Protein AF-A0A7W8CKE9-F1 (afdb_monomer_lite)

Radius of gyration: 14.56 Å; chains: 1; bounding box: 44×36×33 Å

pLDDT: mean 83.59, std 12.04, range [36.66, 95.38]

Structure (mmCIF, N/CA/C/O backbone):
data_AF-A0A7W8CKE9-F1
#
_entry.id   AF-A0A7W8CKE9-F1
#
loop_
_atom_site.group_PDB
_atom_site.id
_atom_site.type_symbol
_atom_site.label_atom_id
_atom_site.label_alt_id
_atom_site.label_comp_id
_atom_site.label_asym_id
_atom_site.label_entity_id
_atom_site.label_seq_id
_atom_site.pdbx_PDB_ins_code
_atom_site.Cartn_x
_atom_site.Cartn_y
_atom_site.Cartn_z
_atom_site.occupancy
_atom_site.B_iso_or_equiv
_atom_site.auth_seq_id
_atom_site.auth_comp_id
_atom_site.auth_asym_id
_atom_site.auth_atom_id
_atom_site.pdbx_PDB_model_num
ATOM 1 N N . MET A 1 1 ? 26.732 -12.539 8.108 1.00 36.66 1 MET A N 1
ATOM 2 C CA . MET A 1 1 ? 25.816 -11.825 9.021 1.00 36.66 1 MET A CA 1
ATOM 3 C C . MET A 1 1 ? 24.418 -12.355 8.780 1.00 36.66 1 MET A C 1
ATOM 5 O O . MET A 1 1 ? 23.847 -12.086 7.732 1.00 36.66 1 MET A O 1
ATOM 9 N N . THR A 1 2 ? 23.907 -13.172 9.691 1.00 38.00 2 THR A N 1
ATOM 10 C CA . THR A 1 2 ? 22.498 -13.572 9.724 1.00 38.00 2 THR A CA 1
ATOM 11 C C . THR A 1 2 ? 21.702 -12.380 10.234 1.00 38.00 2 THR A C 1
ATOM 13 O O . THR A 1 2 ? 21.796 -12.021 11.403 1.00 38.00 2 THR A O 1
ATOM 16 N N . VAL A 1 3 ? 21.003 -11.694 9.331 1.00 49.44 3 VAL A N 1
ATOM 17 C CA . VAL A 1 3 ? 20.025 -10.678 9.719 1.00 49.44 3 VAL A CA 1
ATOM 18 C C . VAL A 1 3 ? 18.821 -11.452 10.229 1.00 49.44 3 VAL A C 1
ATOM 20 O O . VAL A 1 3 ? 18.075 -12.015 9.427 1.00 49.44 3 VAL A O 1
ATOM 23 N N . ASP A 1 4 ? 18.677 -11.554 11.549 1.00 47.56 4 ASP A N 1
ATOM 24 C CA . ASP A 1 4 ? 17.463 -12.118 12.128 1.00 47.56 4 ASP A CA 1
ATOM 25 C C . ASP A 1 4 ? 16.258 -11.337 11.583 1.00 47.56 4 ASP A C 1
ATOM 27 O O . ASP A 1 4 ? 16.278 -10.097 11.573 1.00 47.56 4 ASP A O 1
ATOM 31 N N . PRO A 1 5 ? 15.222 -12.019 11.065 1.00 55.44 5 PRO A N 1
ATOM 32 C CA . PRO A 1 5 ? 14.055 -11.334 10.545 1.00 55.44 5 PRO A CA 1
ATOM 33 C C . PRO A 1 5 ? 13.424 -10.514 11.672 1.00 55.44 5 PRO A C 1
ATOM 35 O O . PRO A 1 5 ? 13.155 -11.026 12.759 1.00 55.44 5 PRO A O 1
ATOM 38 N N . LEU A 1 6 ? 13.194 -9.227 11.397 1.00 63.16 6 LEU A N 1
ATOM 39 C CA . LEU A 1 6 ? 12.503 -8.312 12.303 1.00 63.16 6 LEU A CA 1
ATOM 40 C C . LEU A 1 6 ? 11.223 -8.992 12.831 1.00 63.16 6 LEU A C 1
ATOM 42 O O . LEU A 1 6 ? 10.455 -9.515 12.022 1.00 63.16 6 LEU A O 1
ATOM 46 N N . PRO A 1 7 ? 10.948 -8.972 14.148 1.00 63.09 7 PRO A N 1
ATOM 47 C CA . PRO A 1 7 ? 9.926 -9.816 14.779 1.00 63.09 7 PRO A CA 1
ATOM 48 C C . PRO A 1 7 ? 8.499 -9.586 14.263 1.00 63.09 7 PRO A C 1
ATOM 50 O O . PRO A 1 7 ? 7.636 -10.440 14.469 1.00 63.09 7 PRO A O 1
ATOM 53 N N . ASP A 1 8 ? 8.250 -8.478 13.568 1.00 78.81 8 ASP A N 1
ATOM 54 C CA . ASP A 1 8 ? 6.949 -8.124 12.995 1.00 78.81 8 ASP A CA 1
ATOM 55 C C . ASP A 1 8 ? 6.791 -8.535 11.526 1.00 78.81 8 ASP A C 1
ATOM 57 O O . ASP A 1 8 ? 5.699 -8.402 10.974 1.00 78.81 8 ASP A O 1
ATOM 61 N N . PHE A 1 9 ? 7.853 -9.047 10.898 1.00 77.94 9 PHE A N 1
ATOM 62 C CA . PHE A 1 9 ? 7.833 -9.546 9.530 1.00 77.94 9 PHE A CA 1
ATOM 63 C C . PHE A 1 9 ? 7.911 -11.074 9.491 1.00 77.94 9 PHE A C 1
ATOM 65 O O . PHE A 1 9 ? 8.519 -11.717 10.347 1.00 77.94 9 PHE A O 1
ATOM 72 N N . VAL A 1 10 ? 7.287 -11.669 8.480 1.00 80.69 10 VAL A N 1
ATOM 73 C CA . VAL A 1 10 ? 7.319 -13.109 8.202 1.00 80.69 10 VAL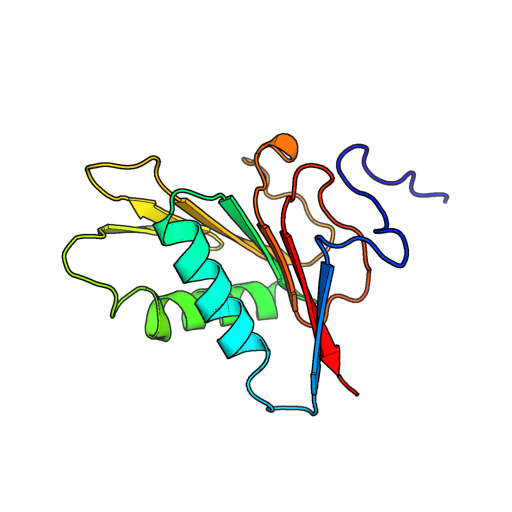 A CA 1
ATOM 74 C C . VAL A 1 10 ? 7.433 -13.363 6.715 1.00 80.69 10 VAL A C 1
ATOM 76 O O . VAL A 1 10 ? 6.998 -12.552 5.904 1.00 80.69 10 VAL A O 1
ATOM 79 N N . TYR A 1 11 ? 7.948 -14.537 6.366 1.00 79.19 11 TYR A N 1
ATOM 80 C CA . TYR A 1 11 ? 7.717 -15.105 5.048 1.00 79.19 11 TYR A CA 1
AT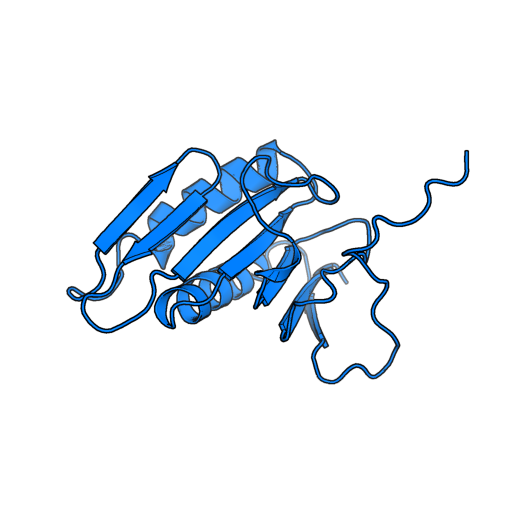OM 81 C C . TYR A 1 11 ? 6.332 -15.767 5.030 1.00 79.19 11 TYR A C 1
ATOM 83 O O . TYR A 1 11 ? 6.072 -16.650 5.857 1.00 79.19 11 TYR A O 1
ATOM 91 N N . PRO A 1 12 ? 5.429 -15.369 4.122 1.00 72.38 12 PRO A N 1
ATOM 92 C CA . PRO A 1 12 ? 4.122 -15.995 4.014 1.00 72.38 12 PRO A CA 1
ATOM 93 C C . PRO A 1 12 ? 4.271 -17.445 3.535 1.00 72.38 12 PRO A C 1
ATOM 95 O O . PRO A 1 12 ? 5.002 -17.734 2.584 1.00 72.38 12 PRO A O 1
ATOM 98 N N . LYS A 1 13 ? 3.570 -18.372 4.197 1.00 75.44 13 LYS A N 1
ATOM 99 C CA . LYS A 1 13 ? 3.571 -19.797 3.831 1.00 75.44 13 LYS A CA 1
ATOM 100 C C . LYS A 1 13 ? 2.811 -20.008 2.513 1.00 75.44 13 LYS A C 1
ATOM 102 O O . LYS A 1 13 ? 1.889 -19.259 2.188 1.00 75.44 13 LYS A O 1
ATOM 107 N N . ARG A 1 14 ? 3.170 -21.044 1.744 1.00 63.66 14 ARG A N 1
ATOM 108 C CA . ARG A 1 14 ? 2.377 -21.454 0.569 1.00 63.66 14 ARG A CA 1
ATOM 109 C C . ARG A 1 14 ? 0.955 -21.818 1.014 1.00 63.66 14 ARG A C 1
ATOM 111 O O . ARG A 1 14 ? 0.800 -22.542 1.991 1.00 63.66 14 ARG A O 1
ATOM 118 N N . GLY A 1 15 ? -0.053 -21.325 0.293 1.00 61.81 15 GLY A N 1
ATOM 119 C CA . GLY A 1 15 ? -1.468 -21.568 0.601 1.00 61.81 15 GLY A CA 1
ATOM 120 C C . GLY A 1 15 ? -2.087 -20.623 1.638 1.00 61.81 15 GLY A C 1
ATOM 121 O O . GLY A 1 15 ? -3.213 -20.865 2.060 1.00 61.81 15 GLY A O 1
ATOM 122 N N . ASP A 1 16 ? -1.390 -19.557 2.052 1.00 75.38 16 ASP A N 1
ATOM 123 C CA . ASP A 1 16 ? -1.992 -18.521 2.898 1.00 75.38 16 ASP A CA 1
ATOM 124 C C . ASP A 1 16 ? -3.117 -17.808 2.127 1.00 75.38 16 ASP A C 1
ATOM 126 O O . ASP A 1 16 ? -2.854 -17.059 1.185 1.00 75.38 16 ASP A O 1
ATOM 130 N N . GLN A 1 17 ? -4.372 -18.053 2.520 1.00 63.75 17 GLN A N 1
ATOM 131 C CA . GLN A 1 17 ? -5.569 -17.486 1.880 1.00 63.75 17 GLN A CA 1
ATOM 132 C C . GLN A 1 17 ? -5.603 -15.950 1.921 1.00 63.75 17 GLN A C 1
ATOM 134 O O . GLN A 1 17 ? -6.351 -15.327 1.175 1.00 63.75 17 GLN A O 1
ATOM 139 N N . ARG A 1 18 ? -4.762 -15.333 2.757 1.00 82.25 18 ARG A N 1
ATOM 140 C CA . ARG A 1 18 ? -4.583 -13.880 2.845 1.00 82.25 18 ARG A CA 1
ATOM 141 C C . ARG A 1 18 ? -3.706 -13.310 1.729 1.00 82.25 18 ARG A C 1
ATOM 143 O O . ARG A 1 18 ? -3.537 -12.095 1.666 1.00 82.25 18 ARG A O 1
ATOM 150 N N . ARG A 1 19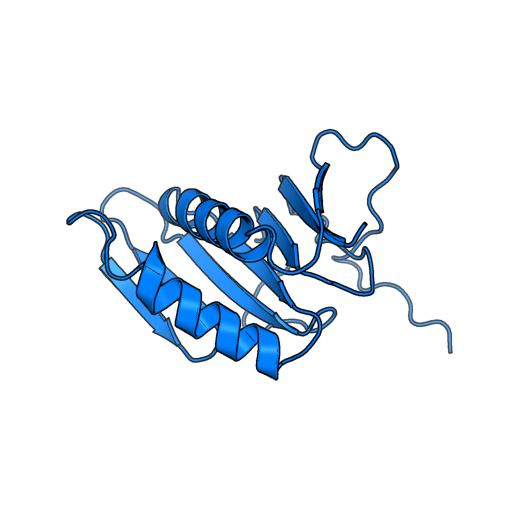 ? -3.101 -14.153 0.880 1.00 84.31 19 ARG A N 1
ATOM 151 C CA . ARG A 1 19 ? -2.129 -13.738 -0.138 1.00 84.31 19 ARG A CA 1
ATOM 152 C C . ARG A 1 19 ? -2.700 -13.832 -1.548 1.00 84.31 19 ARG A C 1
ATOM 154 O O . ARG A 1 19 ? -3.111 -14.895 -2.004 1.00 84.31 19 ARG A O 1
ATOM 161 N N . MET A 1 20 ? -2.606 -12.726 -2.272 1.00 88.56 20 MET A N 1
ATOM 162 C CA . MET A 1 20 ? -2.891 -12.638 -3.699 1.00 88.56 20 MET A CA 1
ATOM 163 C C . MET A 1 20 ? -1.623 -12.253 -4.464 1.00 88.56 20 MET A C 1
ATOM 165 O O . MET A 1 20 ? -0.840 -11.421 -4.005 1.00 88.56 20 MET A O 1
ATOM 169 N N . THR A 1 21 ? -1.438 -12.823 -5.654 1.00 89.31 21 THR A N 1
ATOM 170 C CA . THR A 1 21 ? -0.345 -12.452 -6.562 1.00 89.31 21 THR A CA 1
ATOM 171 C C . THR A 1 21 ? -0.928 -12.013 -7.898 1.00 89.31 21 THR A C 1
ATOM 173 O O . THR A 1 21 ? -1.677 -12.758 -8.523 1.00 89.31 21 THR A O 1
ATOM 176 N N . ILE A 1 22 ? -0.564 -10.814 -8.339 1.00 88.94 22 ILE A N 1
ATOM 177 C CA . ILE A 1 22 ? -0.886 -10.264 -9.652 1.00 88.94 22 ILE A CA 1
ATOM 178 C C . ILE A 1 22 ? 0.351 -10.443 -10.533 1.00 88.94 22 ILE A C 1
ATOM 180 O O . ILE A 1 22 ? 1.393 -9.833 -10.286 1.00 88.94 22 ILE A O 1
ATOM 184 N N . ILE A 1 23 ? 0.239 -11.293 -11.551 1.00 88.62 23 ILE A N 1
ATOM 185 C CA . ILE A 1 23 ? 1.312 -11.577 -12.510 1.00 88.62 23 ILE A CA 1
ATOM 186 C C . ILE A 1 23 ? 0.973 -10.873 -13.818 1.00 88.62 23 ILE A C 1
ATOM 188 O O . ILE A 1 23 ? -0.152 -10.975 -14.302 1.00 88.62 23 ILE A O 1
ATOM 192 N N . GLY A 1 24 ? 1.937 -10.172 -14.404 1.00 86.12 24 GLY A N 1
ATOM 193 C CA . GLY A 1 24 ? 1.748 -9.576 -15.722 1.00 86.12 24 GLY A CA 1
ATOM 194 C C . GLY A 1 24 ? 3.005 -8.922 -16.265 1.00 86.12 24 GLY A C 1
ATOM 195 O O . GLY A 1 24 ? 3.949 -8.635 -15.523 1.00 86.12 24 GLY A O 1
ATOM 196 N N . ASP A 1 25 ? 2.992 -8.621 -17.554 1.00 88.25 25 ASP A N 1
ATOM 197 C CA . ASP A 1 25 ? 4.135 -8.044 -18.256 1.00 88.25 25 ASP A CA 1
ATOM 198 C C . ASP A 1 25 ? 4.428 -6.602 -17.814 1.00 88.25 25 ASP A C 1
ATOM 200 O O . ASP A 1 25 ? 3.696 -5.976 -17.036 1.00 88.25 25 ASP A O 1
ATOM 204 N N . ARG A 1 26 ? 5.551 -6.045 -18.267 1.00 81.81 26 ARG A N 1
ATOM 205 C CA . ARG A 1 26 ? 5.854 -4.628 -18.031 1.00 81.81 26 ARG A CA 1
ATOM 206 C C . ARG A 1 26 ? 4.704 -3.760 -18.571 1.00 81.81 26 ARG A C 1
ATOM 208 O O . ARG A 1 26 ? 4.144 -4.066 -19.612 1.00 81.81 26 ARG A O 1
ATOM 215 N N . GLN A 1 27 ? 4.342 -2.701 -17.839 1.00 82.25 27 GLN A N 1
ATOM 216 C CA . GLN A 1 27 ? 3.242 -1.779 -18.185 1.00 82.25 27 GLN A CA 1
ATOM 217 C C . GLN A 1 27 ? 1.830 -2.397 -18.239 1.00 82.25 27 GLN A C 1
ATOM 219 O O . GLN A 1 27 ? 0.897 -1.749 -18.694 1.00 82.25 27 GLN A O 1
ATOM 224 N N . SER A 1 28 ? 1.612 -3.588 -17.675 1.00 86.62 28 SER A N 1
ATOM 225 C CA . SER A 1 28 ? 0.283 -4.221 -17.626 1.00 86.62 28 SER A CA 1
ATOM 226 C C . SER A 1 28 ? -0.695 -3.621 -16.588 1.00 86.62 28 SER A C 1
ATOM 228 O O . SER A 1 28 ? -1.633 -4.297 -16.181 1.00 86.62 28 SER A O 1
ATOM 230 N N . GLY A 1 29 ? -0.438 -2.416 -16.065 1.00 88.62 29 GLY A N 1
ATOM 231 C CA . GLY A 1 29 ? -1.313 -1.747 -15.086 1.00 88.62 29 GLY A CA 1
ATOM 232 C C . GLY A 1 29 ? -1.274 -2.273 -13.640 1.00 88.62 29 GLY A C 1
ATOM 233 O O . GLY A 1 29 ? -2.082 -1.844 -12.825 1.00 88.62 29 GLY A O 1
ATOM 234 N N . LYS A 1 30 ? -0.336 -3.161 -13.272 1.00 92.50 30 LYS A N 1
ATOM 235 C CA . LYS A 1 30 ? -0.297 -3.771 -11.919 1.00 92.50 30 LYS A CA 1
ATOM 236 C C . LYS A 1 30 ? -0.217 -2.750 -10.783 1.00 92.50 30 LYS A C 1
ATOM 238 O O . LYS A 1 30 ? -0.972 -2.860 -9.822 1.00 92.50 30 LYS A O 1
ATOM 243 N N . THR A 1 31 ? 0.674 -1.766 -10.899 1.00 92.25 31 THR A N 1
ATOM 244 C CA . THR A 1 31 ? 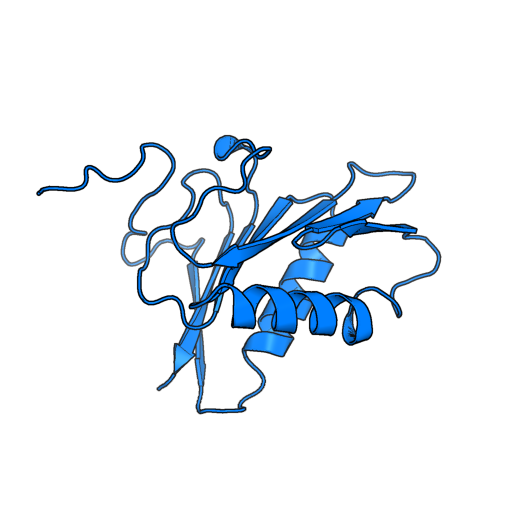0.831 -0.695 -9.904 1.00 92.25 31 THR A CA 1
ATOM 245 C C . THR A 1 31 ? -0.469 0.085 -9.737 1.00 92.25 31 THR A C 1
ATOM 247 O O . THR A 1 31 ? -0.891 0.322 -8.612 1.00 92.25 31 THR A O 1
ATOM 250 N N . TYR A 1 32 ? -1.162 0.385 -10.840 1.00 92.69 32 TYR A N 1
ATOM 251 C CA . TYR A 1 32 ? -2.459 1.060 -10.813 1.00 92.69 32 TYR A CA 1
ATOM 252 C C . TYR A 1 32 ? -3.504 0.242 -10.041 1.00 92.69 32 TYR A C 1
ATOM 254 O O . TYR A 1 32 ? -4.140 0.758 -9.128 1.00 92.69 32 TYR A O 1
ATOM 262 N N . THR A 1 33 ? -3.608 -1.065 -10.305 1.00 92.50 33 THR A N 1
ATOM 263 C CA . THR A 1 33 ? -4.493 -1.957 -9.536 1.00 92.50 33 THR A CA 1
ATOM 264 C C . THR A 1 33 ? -4.132 -1.998 -8.048 1.00 92.50 33 THR A C 1
ATOM 266 O O . THR A 1 33 ? -5.020 -2.011 -7.196 1.00 92.50 33 THR A O 1
ATOM 269 N N . LEU A 1 34 ? -2.841 -2.013 -7.699 1.00 94.94 34 LEU A N 1
ATOM 270 C CA . LEU A 1 34 ? -2.422 -1.947 -6.297 1.00 94.94 34 LEU A CA 1
ATOM 271 C C . LEU A 1 34 ? -2.822 -0.614 -5.651 1.00 94.94 34 LEU A C 1
ATOM 273 O O . LEU A 1 34 ? -3.286 -0.617 -4.513 1.00 94.94 34 LEU A O 1
ATOM 277 N N . LEU A 1 35 ? -2.684 0.509 -6.358 1.00 95.19 35 LEU A N 1
ATOM 278 C CA . LEU A 1 35 ? -3.083 1.831 -5.870 1.00 95.19 35 LEU A CA 1
ATOM 279 C C . LEU A 1 35 ? -4.597 1.933 -5.647 1.00 95.19 35 LEU A C 1
ATOM 281 O O . LEU A 1 35 ? -5.026 2.426 -4.603 1.00 95.19 35 LEU A O 1
ATOM 285 N N . GLU A 1 36 ? -5.410 1.397 -6.560 1.00 93.19 36 GLU A N 1
ATOM 286 C CA . GLU A 1 36 ? -6.863 1.303 -6.370 1.00 93.19 36 GLU A CA 1
ATOM 287 C C . GLU A 1 36 ? -7.215 0.526 -5.100 1.00 93.19 36 GLU A C 1
ATOM 289 O O . GLU A 1 36 ? -8.051 0.964 -4.306 1.00 93.19 36 GLU A O 1
ATOM 294 N N . ARG A 1 37 ? -6.547 -0.613 -4.871 1.00 94.88 37 ARG A N 1
ATOM 295 C CA . ARG A 1 37 ? -6.731 -1.404 -3.649 1.00 94.88 37 ARG A CA 1
ATOM 296 C C . ARG A 1 37 ? -6.290 -0.625 -2.417 1.00 94.88 37 ARG A C 1
ATOM 298 O O . ARG A 1 37 ? -7.034 -0.601 -1.440 1.00 94.88 37 ARG A O 1
ATOM 305 N N . ALA A 1 38 ? -5.144 0.048 -2.473 1.00 95.38 38 ALA A N 1
ATOM 306 C CA . ALA A 1 38 ? -4.640 0.855 -1.368 1.00 95.38 38 ALA A CA 1
ATOM 307 C C . ALA A 1 38 ? -5.658 1.917 -0.937 1.00 95.38 38 ALA A C 1
ATOM 309 O O . ALA A 1 38 ? -6.010 2.005 0.238 1.00 95.38 38 ALA A O 1
ATOM 310 N N . VAL A 1 39 ? -6.194 2.672 -1.897 1.00 93.56 39 VAL A N 1
ATOM 311 C CA . VAL A 1 39 ? -7.194 3.710 -1.625 1.00 93.56 39 VAL A CA 1
ATOM 312 C C . VAL A 1 39 ? -8.516 3.111 -1.163 1.00 93.56 39 VAL A C 1
ATOM 314 O O . VAL A 1 39 ? -9.113 3.629 -0.222 1.00 93.56 39 VAL A O 1
ATOM 317 N N . SER A 1 40 ? -8.970 2.007 -1.761 1.00 92.31 40 SER A N 1
ATOM 318 C CA . SER A 1 40 ? -10.197 1.329 -1.331 1.00 92.31 40 SER A CA 1
ATOM 319 C C . SER A 1 40 ? -10.132 0.895 0.136 1.00 92.31 40 SER A C 1
ATOM 321 O O . SER A 1 40 ? -11.091 1.112 0.872 1.00 92.31 40 SER A O 1
ATOM 323 N N . HIS A 1 41 ? -9.016 0.304 0.565 1.00 94.06 41 HIS A N 1
ATOM 324 C CA . HIS A 1 41 ? -8.821 -0.147 1.944 1.00 94.06 41 HIS A CA 1
ATOM 325 C C . HIS A 1 41 ? -8.642 1.032 2.910 1.00 94.06 41 HIS A C 1
ATOM 327 O O . HIS A 1 41 ? -9.307 1.097 3.944 1.00 94.06 41 HIS A O 1
ATOM 333 N N . ALA A 1 42 ? -7.853 2.044 2.541 1.00 93.38 42 ALA A N 1
ATOM 334 C CA . ALA A 1 42 ? -7.728 3.253 3.351 1.00 93.38 42 ALA A CA 1
ATOM 335 C C . ALA A 1 42 ? -9.072 3.994 3.515 1.00 93.38 42 ALA A C 1
ATOM 337 O O . ALA A 1 42 ? -9.377 4.499 4.590 1.00 93.38 42 ALA A O 1
ATOM 338 N N . ARG A 1 43 ? -9.956 3.996 2.509 1.00 90.50 43 ARG A N 1
ATOM 339 C CA . ARG A 1 43 ? -11.318 4.557 2.648 1.00 90.50 43 ARG A CA 1
ATOM 340 C C . ARG A 1 43 ? -12.202 3.806 3.651 1.00 90.50 43 ARG A C 1
ATOM 342 O O . ARG A 1 43 ? -13.205 4.359 4.097 1.00 90.50 43 ARG A O 1
ATOM 349 N N . GLN A 1 44 ? -11.846 2.572 4.003 1.00 91.25 44 GLN A N 1
ATOM 350 C CA . GLN A 1 44 ? -12.516 1.763 5.028 1.00 91.25 44 GLN A CA 1
ATOM 351 C C . GLN A 1 44 ? -11.894 1.950 6.425 1.00 91.25 44 GLN A C 1
ATOM 353 O O . GLN A 1 44 ? -12.300 1.281 7.372 1.00 91.25 44 GLN A O 1
ATOM 358 N N . GLY A 1 45 ? -10.932 2.868 6.570 1.00 92.19 45 GLY A N 1
ATOM 359 C CA . GLY A 1 45 ? -10.253 3.146 7.836 1.00 92.19 45 GLY A CA 1
ATOM 360 C C . GLY A 1 45 ? -9.070 2.226 8.132 1.00 92.19 45 GLY A C 1
ATOM 361 O O . GLY A 1 45 ? -8.608 2.164 9.272 1.00 92.19 45 GLY A O 1
ATOM 362 N N . GLU A 1 46 ? -8.591 1.502 7.121 1.00 93.75 46 GLU A N 1
ATOM 363 C CA . GLU A 1 46 ? -7.485 0.561 7.256 1.00 93.75 46 GLU A CA 1
ATOM 364 C C . GLU A 1 46 ? -6.129 1.231 7.040 1.00 93.75 46 GLU A C 1
ATOM 366 O O . GLU A 1 46 ? -5.993 2.238 6.335 1.00 93.75 46 GLU A O 1
ATOM 371 N N . ILE A 1 47 ? -5.104 0.632 7.636 1.00 94.25 47 ILE A N 1
ATOM 372 C CA . ILE A 1 47 ? -3.716 1.022 7.434 1.00 94.25 47 ILE A CA 1
ATOM 373 C C . ILE A 1 47 ? -3.096 0.116 6.376 1.00 94.25 47 ILE A C 1
ATOM 375 O O . ILE A 1 47 ? -2.895 -1.086 6.573 1.00 94.25 47 ILE A O 1
ATOM 379 N N . VAL A 1 48 ? -2.732 0.737 5.263 1.00 95.00 48 VAL A N 1
ATOM 380 C CA . VAL A 1 48 ? -2.104 0.110 4.112 1.00 95.00 48 VAL A CA 1
ATOM 381 C C . VAL A 1 48 ? -0.634 0.493 4.062 1.00 95.00 48 VAL A C 1
ATOM 383 O O . VAL A 1 48 ? -0.282 1.672 4.067 1.00 95.00 48 VAL A O 1
ATOM 386 N N . VAL A 1 49 ? 0.236 -0.502 3.945 1.00 93.81 49 VAL A N 1
ATOM 387 C CA . VAL A 1 49 ? 1.643 -0.288 3.605 1.00 93.81 49 VAL A CA 1
ATOM 388 C C . VAL A 1 49 ? 1.877 -0.684 2.156 1.00 93.81 49 VAL A C 1
ATOM 390 O O . VAL A 1 49 ? 1.490 -1.775 1.742 1.00 93.81 49 VAL A O 1
ATOM 393 N N . PHE A 1 50 ? 2.526 0.201 1.406 1.00 94.00 50 PHE A N 1
ATOM 394 C CA . PHE A 1 50 ? 2.871 0.031 0.003 1.00 94.00 50 PHE A CA 1
ATOM 395 C C . PHE A 1 50 ? 4.398 0.021 -0.156 1.00 94.00 50 PHE A C 1
ATOM 397 O O . PHE A 1 50 ? 5.057 1.067 -0.153 1.00 94.00 50 PHE A O 1
ATOM 404 N N . ASP A 1 51 ? 4.959 -1.177 -0.296 1.00 92.56 51 ASP A N 1
ATOM 405 C CA . ASP A 1 51 ? 6.388 -1.391 -0.509 1.00 92.56 51 ASP A CA 1
ATOM 406 C C . ASP A 1 51 ? 6.725 -1.295 -1.992 1.00 92.56 51 ASP A C 1
ATOM 408 O O . ASP A 1 51 ? 6.178 -2.023 -2.821 1.00 92.56 51 ASP A O 1
ATOM 412 N N . CYS A 1 52 ? 7.685 -0.431 -2.300 1.00 90.50 52 CYS A N 1
ATOM 413 C CA . CYS A 1 52 ? 8.308 -0.324 -3.614 1.00 90.50 52 CYS A CA 1
ATOM 414 C C . CYS A 1 52 ? 9.765 -0.796 -3.546 1.00 90.50 52 CYS A C 1
ATOM 416 O O . CYS A 1 52 ? 10.392 -0.761 -2.486 1.00 90.50 52 CYS A O 1
ATOM 418 N N . GLU A 1 53 ? 10.350 -1.163 -4.683 1.00 87.69 53 GLU A N 1
ATOM 419 C CA . GLU A 1 53 ? 11.759 -1.579 -4.756 1.00 87.69 53 GLU A CA 1
ATOM 420 C C . GLU A 1 53 ? 12.729 -0.496 -4.243 1.00 87.69 53 GLU A C 1
ATOM 422 O O . GLU A 1 53 ? 13.671 -0.782 -3.504 1.00 87.69 53 GLU A O 1
ATOM 427 N N . THR A 1 54 ? 12.481 0.769 -4.597 1.00 88.69 54 THR A N 1
ATOM 428 C CA . THR A 1 54 ? 13.364 1.892 -4.257 1.00 88.69 54 THR A CA 1
ATOM 429 C C . THR A 1 54 ? 12.605 3.067 -3.652 1.00 88.69 54 THR A C 1
ATOM 431 O O . THR A 1 54 ? 11.398 3.226 -3.835 1.00 88.69 54 THR A O 1
ATOM 434 N N . LEU A 1 55 ? 13.335 3.951 -2.964 1.00 88.25 55 LEU A N 1
ATOM 435 C CA . LEU A 1 55 ? 12.773 5.184 -2.410 1.00 88.25 55 LEU A CA 1
ATOM 436 C C . LEU A 1 55 ? 12.217 6.103 -3.512 1.00 88.25 55 LEU A C 1
ATOM 438 O O . LEU A 1 55 ? 11.149 6.684 -3.346 1.00 88.25 55 LEU A O 1
ATOM 442 N N . ARG A 1 56 ? 12.914 6.196 -4.652 1.00 90.00 56 ARG A N 1
ATOM 443 C CA . ARG A 1 56 ? 12.467 6.990 -5.805 1.00 90.00 56 ARG A CA 1
ATOM 444 C C . ARG A 1 56 ? 11.146 6.464 -6.366 1.00 90.00 56 ARG A C 1
ATOM 446 O O . ARG A 1 56 ? 10.275 7.261 -6.699 1.00 90.00 56 ARG A O 1
ATOM 453 N N . MET A 1 57 ? 10.991 5.141 -6.444 1.00 90.38 57 MET A N 1
ATOM 454 C CA . MET A 1 57 ? 9.724 4.529 -6.847 1.00 90.38 57 MET A CA 1
ATOM 455 C C . MET A 1 57 ? 8.625 4.828 -5.834 1.00 90.38 57 MET A C 1
ATOM 457 O O . MET A 1 57 ? 7.578 5.305 -6.239 1.00 90.38 57 MET A O 1
ATOM 461 N N . ALA A 1 58 ? 8.880 4.671 -4.533 1.00 90.81 58 ALA A N 1
ATOM 462 C CA . ALA A 1 58 ? 7.888 4.987 -3.503 1.00 90.81 58 ALA A CA 1
ATOM 463 C C . ALA A 1 58 ? 7.374 6.434 -3.597 1.00 90.81 58 ALA A C 1
ATOM 465 O O . ALA A 1 58 ? 6.173 6.668 -3.504 1.00 90.81 58 ALA A O 1
ATOM 466 N N . GLN A 1 59 ? 8.267 7.400 -3.835 1.00 91.62 59 GLN A N 1
ATOM 467 C CA . GLN A 1 59 ? 7.899 8.808 -4.027 1.00 91.62 59 GLN A CA 1
ATOM 468 C C . GLN A 1 59 ? 7.069 9.024 -5.291 1.00 91.62 59 GLN A C 1
ATOM 470 O O . GLN A 1 59 ? 6.071 9.740 -5.257 1.00 91.62 59 GLN A O 1
ATOM 475 N N . HIS A 1 60 ? 7.473 8.402 -6.400 1.00 92.88 60 HIS A N 1
ATOM 476 C CA . HIS A 1 60 ? 6.740 8.480 -7.657 1.00 92.88 60 HIS A CA 1
ATOM 477 C C . HIS A 1 60 ? 5.334 7.884 -7.515 1.00 92.88 60 HIS A C 1
ATOM 479 O O . HIS A 1 60 ? 4.355 8.572 -7.790 1.00 92.88 60 HIS A O 1
ATOM 485 N N . THR A 1 61 ? 5.229 6.666 -6.983 1.00 93.69 61 THR A N 1
ATOM 486 C CA . THR A 1 61 ? 3.969 5.953 -6.748 1.00 93.69 61 THR A CA 1
ATOM 487 C C . THR A 1 61 ? 3.062 6.696 -5.761 1.00 93.69 61 THR A C 1
ATOM 489 O O . THR A 1 61 ? 1.850 6.745 -5.957 1.00 93.69 61 THR A O 1
ATOM 492 N N . HIS A 1 62 ? 3.626 7.340 -4.734 1.00 94.19 62 HIS A N 1
ATOM 493 C CA . HIS A 1 62 ? 2.884 8.233 -3.840 1.00 94.19 62 HIS A CA 1
ATOM 494 C C . HIS A 1 62 ? 2.267 9.419 -4.599 1.00 94.19 62 HIS A C 1
ATOM 496 O O . HIS A 1 62 ? 1.073 9.697 -4.464 1.00 94.19 62 HIS A O 1
ATOM 502 N N . SER A 1 63 ? 3.062 10.112 -5.422 1.00 93.12 63 SER A N 1
ATOM 503 C CA . SER A 1 63 ? 2.572 11.224 -6.240 1.00 93.12 63 SER A CA 1
ATOM 504 C C . SER A 1 63 ? 1.511 10.779 -7.246 1.00 93.12 63 SER A C 1
ATOM 506 O O . SER A 1 63 ? 0.523 11.492 -7.427 1.00 93.12 63 SER A O 1
ATOM 508 N N . GLU A 1 64 ? 1.676 9.613 -7.872 1.0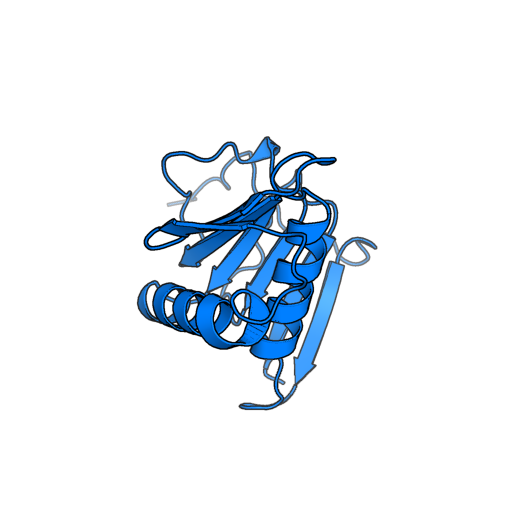0 92.44 64 GLU A N 1
ATOM 509 C CA . GLU A 1 64 ? 0.648 9.029 -8.736 1.00 92.44 64 GLU A CA 1
ATOM 510 C C . GLU A 1 64 ? -0.635 8.758 -7.948 1.00 92.44 64 GLU A C 1
ATOM 512 O O . GLU A 1 64 ? -1.683 9.273 -8.326 1.00 92.44 64 GLU A O 1
ATOM 517 N N . CYS A 1 65 ? -0.548 8.078 -6.799 1.00 93.62 65 CYS A N 1
ATOM 518 C CA . CYS A 1 65 ? -1.694 7.795 -5.932 1.00 93.62 65 CYS A CA 1
ATOM 519 C C . CYS A 1 65 ? -2.518 9.050 -5.615 1.00 93.62 65 CYS A C 1
ATOM 521 O O . CYS A 1 65 ? -3.744 9.063 -5.775 1.00 93.62 65 CYS A O 1
ATOM 523 N N . LEU A 1 66 ? -1.836 10.127 -5.209 1.00 90.38 66 LEU A N 1
ATOM 524 C CA . LEU A 1 66 ? -2.484 11.401 -4.916 1.00 90.38 66 LEU A CA 1
ATOM 525 C C . LEU A 1 66 ? -3.212 11.969 -6.134 1.00 90.38 66 LEU A C 1
ATOM 527 O O . LEU A 1 66 ? -4.361 12.397 -6.019 1.00 90.38 66 LEU A O 1
ATOM 531 N N . ASN A 1 67 ? -2.551 11.978 -7.289 1.00 89.62 67 ASN A N 1
ATOM 532 C CA . ASN A 1 67 ? -3.043 12.651 -8.485 1.00 89.62 67 ASN A CA 1
ATOM 533 C C . ASN A 1 67 ? -4.132 11.878 -9.232 1.00 89.62 67 ASN A C 1
ATOM 535 O O . ASN A 1 67 ? -4.953 12.512 -9.894 1.00 89.62 67 ASN A O 1
ATOM 539 N N . THR A 1 68 ? -4.156 10.549 -9.134 1.00 87.81 68 THR A N 1
ATOM 540 C CA . THR A 1 68 ? -5.070 9.710 -9.923 1.00 87.81 68 THR A CA 1
ATOM 541 C C . THR A 1 68 ? -6.173 9.062 -9.093 1.00 87.81 68 THR A C 1
ATOM 543 O O . THR A 1 68 ? -7.274 8.903 -9.609 1.00 87.81 68 THR A O 1
ATOM 546 N N . HIS A 1 69 ? -5.932 8.724 -7.820 1.00 84.38 69 HIS A N 1
ATOM 547 C CA . HIS A 1 69 ? -6.893 7.949 -7.017 1.00 84.38 69 HIS A CA 1
ATOM 548 C C . HIS A 1 69 ? -7.482 8.717 -5.828 1.00 84.38 69 HIS A C 1
ATOM 550 O O . HIS A 1 69 ? -8.645 8.506 -5.472 1.00 84.38 69 HIS A O 1
ATOM 556 N N . VAL A 1 70 ? -6.694 9.589 -5.189 1.00 83.81 70 VAL A N 1
ATOM 557 C CA . VAL A 1 70 ? -7.116 10.287 -3.961 1.00 83.81 70 VAL A CA 1
ATOM 558 C C . VAL A 1 70 ? -7.822 11.600 -4.272 1.00 83.81 70 VAL A C 1
ATOM 560 O O . VAL A 1 70 ? -8.930 11.806 -3.785 1.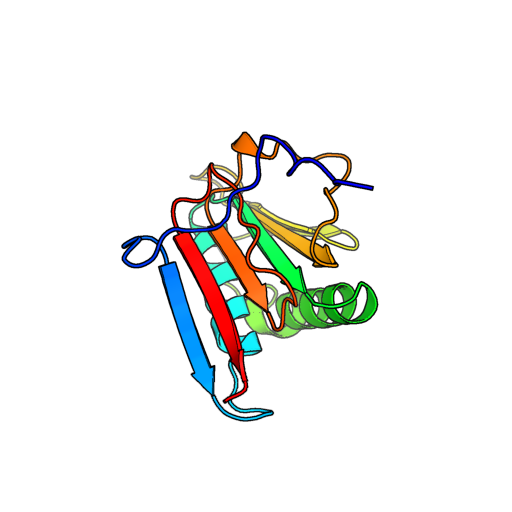00 83.81 70 VAL A O 1
ATOM 563 N N . ARG A 1 71 ? -7.225 12.466 -5.104 1.00 78.75 71 ARG A N 1
ATOM 564 C CA . ARG A 1 71 ? -7.778 13.797 -5.430 1.00 78.75 71 ARG A CA 1
ATOM 565 C C . ARG A 1 71 ? -9.161 13.763 -6.073 1.00 78.75 71 ARG A C 1
ATOM 567 O O . ARG A 1 71 ? -9.918 14.706 -5.898 1.00 78.75 71 ARG A O 1
ATOM 574 N N . TRP A 1 72 ? -9.476 12.689 -6.787 1.00 71.62 72 TRP A N 1
ATOM 575 C CA . TRP A 1 72 ? -10.756 12.497 -7.475 1.00 71.62 72 TRP A CA 1
ATOM 576 C C . TRP A 1 72 ? -11.728 11.609 -6.678 1.00 71.62 72 TRP A C 1
ATOM 578 O O . TRP A 1 72 ? -12.648 11.024 -7.243 1.00 71.62 72 TRP A O 1
ATOM 588 N N . GLY A 1 73 ? -11.485 11.430 -5.374 1.00 62.81 73 GLY A N 1
ATOM 589 C CA . GLY A 1 73 ? -12.359 10.673 -4.479 1.00 62.81 73 GLY A CA 1
ATOM 590 C C . GLY A 1 73 ? -13.672 11.386 -4.148 1.00 62.81 73 GLY A C 1
ATOM 591 O O . GLY A 1 73 ? -13.803 12.580 -4.371 1.00 62.81 73 GLY A O 1
ATOM 592 N N . SER A 1 74 ? -14.640 10.632 -3.615 1.00 63.38 74 SER A N 1
ATOM 593 C CA . SER A 1 74 ? -15.970 11.137 -3.240 1.00 63.38 74 SER A CA 1
ATOM 594 C C . SER A 1 74 ? -15.909 12.298 -2.243 1.00 63.38 74 SER A C 1
ATOM 596 O O . SER A 1 74 ? -15.080 12.256 -1.333 1.00 63.38 74 SER A O 1
ATOM 598 N N . ASP A 1 75 ? -16.877 13.212 -2.332 1.00 66.31 75 ASP A N 1
ATOM 599 C CA . ASP A 1 75 ? -17.001 14.441 -1.526 1.00 66.31 75 ASP A CA 1
ATOM 600 C C . ASP A 1 75 ? -16.955 14.234 0.006 1.00 66.31 75 ASP A C 1
ATOM 602 O O . ASP A 1 75 ? -16.624 15.152 0.751 1.00 66.31 75 ASP A O 1
ATOM 606 N N . ASP A 1 76 ? -17.217 13.015 0.487 1.00 74.44 76 ASP A N 1
ATOM 607 C CA . ASP A 1 76 ? -17.239 12.665 1.915 1.00 74.44 76 ASP A CA 1
ATOM 608 C C . ASP A 1 76 ? -15.859 12.371 2.539 1.00 74.44 76 ASP A C 1
ATOM 610 O O . ASP A 1 76 ? -15.776 12.035 3.727 1.00 74.44 76 ASP A O 1
ATOM 614 N N . VAL A 1 77 ? -14.778 12.397 1.753 1.00 77.50 77 VAL A N 1
ATOM 615 C CA . VAL A 1 77 ? -13.432 12.023 2.214 1.00 77.50 77 VAL A CA 1
ATOM 616 C C . VAL A 1 77 ? -12.495 13.215 2.094 1.00 77.50 77 VAL A C 1
ATOM 618 O O . VAL A 1 77 ? -12.164 13.660 0.998 1.00 77.50 77 VAL A O 1
ATOM 621 N N . SER A 1 78 ? -12.000 13.688 3.236 1.00 87.69 78 SER A N 1
ATOM 622 C CA . SER A 1 78 ? -10.880 14.629 3.266 1.00 87.69 78 SER A CA 1
ATOM 623 C C . SER A 1 78 ? -9.563 13.860 3.347 1.00 87.69 78 SER A C 1
ATOM 625 O O . SER A 1 78 ? -9.523 12.714 3.799 1.00 87.69 78 SER A O 1
ATOM 627 N N . TYR A 1 79 ? -8.470 14.461 2.878 1.00 89.56 79 TYR A N 1
ATOM 628 C CA . TYR A 1 79 ? -7.160 13.826 2.945 1.00 89.56 79 TYR A CA 1
ATOM 629 C C . TYR A 1 79 ? -6.083 14.785 3.437 1.00 89.56 79 TYR A C 1
ATOM 631 O O . TYR A 1 79 ? -6.105 15.984 3.158 1.00 89.56 79 TYR A O 1
ATOM 639 N N . ARG A 1 80 ? -5.100 14.225 4.142 1.00 90.88 80 ARG A N 1
ATOM 640 C CA . ARG A 1 80 ? -3.826 14.873 4.464 1.00 90.88 80 ARG A CA 1
ATOM 641 C C . ARG A 1 80 ? -2.709 14.054 3.840 1.00 90.88 80 ARG A C 1
ATOM 643 O O . ARG A 1 80 ? -2.686 12.837 3.992 1.00 90.88 80 ARG A O 1
ATOM 650 N N . ALA A 1 81 ? -1.782 14.716 3.162 1.00 89.44 81 ALA A N 1
ATOM 651 C CA . ALA A 1 81 ? -0.629 14.061 2.564 1.00 89.44 81 ALA A CA 1
ATOM 652 C C . ALA A 1 81 ? 0.670 14.597 3.167 1.00 89.44 81 ALA A C 1
ATOM 654 O O . ALA A 1 81 ? 0.815 15.798 3.388 1.00 89.44 81 ALA A O 1
ATOM 655 N N . SER A 1 82 ? 1.619 13.699 3.398 1.00 87.56 82 SER A N 1
ATOM 656 C CA . SER A 1 82 ? 3.017 14.024 3.671 1.00 87.56 82 SER A CA 1
ATOM 657 C C . SER A 1 82 ? 3.902 13.357 2.615 1.00 87.56 82 SER A C 1
ATOM 659 O O . SER A 1 82 ? 3.409 12.815 1.635 1.00 87.56 82 SER A O 1
ATOM 661 N N . TYR A 1 83 ? 5.222 13.390 2.783 1.00 81.81 83 TYR A N 1
ATOM 662 C CA . TYR A 1 83 ? 6.157 12.897 1.769 1.00 81.81 83 TYR A CA 1
ATOM 663 C C . TYR A 1 83 ? 6.005 11.408 1.406 1.00 81.81 83 TYR A C 1
ATOM 665 O O . TYR A 1 83 ? 6.338 11.003 0.295 1.00 81.81 83 TYR A O 1
ATOM 673 N N . GLN A 1 84 ? 5.547 10.593 2.354 1.00 86.31 84 GLN A N 1
ATOM 674 C CA . GLN A 1 84 ? 5.446 9.134 2.235 1.00 86.31 84 GLN A CA 1
ATOM 675 C C . GLN A 1 84 ? 4.086 8.618 2.700 1.00 86.31 84 GLN A C 1
ATOM 677 O O . GLN A 1 84 ? 3.910 7.420 2.897 1.00 86.31 84 GLN A O 1
ATOM 682 N N . ASP A 1 85 ? 3.133 9.516 2.921 1.00 90.12 85 ASP A N 1
ATOM 683 C CA . ASP A 1 85 ? 1.925 9.189 3.652 1.00 90.12 85 ASP A CA 1
ATOM 684 C C . ASP A 1 85 ? 0.716 9.883 3.077 1.00 90.12 85 ASP A C 1
ATOM 686 O O . ASP A 1 85 ? 0.756 11.084 2.818 1.00 90.12 85 ASP A O 1
ATOM 690 N N . ILE A 1 86 ? -0.374 9.140 2.983 1.00 91.25 86 ILE A N 1
ATOM 691 C CA . ILE A 1 86 ? -1.685 9.682 2.687 1.00 91.25 86 ILE A CA 1
ATOM 692 C C . ILE A 1 86 ? -2.631 9.204 3.778 1.00 91.25 86 ILE A C 1
ATOM 694 O O . ILE A 1 86 ? -2.941 8.019 3.866 1.00 91.25 86 ILE A O 1
ATOM 698 N N . THR A 1 87 ? -3.128 10.131 4.584 1.00 92.31 87 THR A N 1
ATOM 699 C CA . THR A 1 87 ? -4.209 9.883 5.535 1.00 92.31 87 THR A CA 1
ATOM 700 C C . THR A 1 87 ? -5.531 10.288 4.897 1.00 92.31 87 THR A C 1
ATOM 702 O O . THR A 1 87 ? -5.649 11.402 4.387 1.00 92.31 87 THR A O 1
ATOM 705 N N . LEU A 1 88 ? -6.514 9.391 4.927 1.00 90.69 88 LEU A N 1
ATOM 706 C CA . LEU A 1 88 ? -7.880 9.624 4.468 1.00 90.69 88 LEU A CA 1
ATOM 707 C C . LEU A 1 88 ? -8.796 9.700 5.693 1.00 90.69 88 LEU A C 1
ATOM 709 O O . LEU A 1 88 ? -8.998 8.700 6.385 1.00 90.69 88 LEU A O 1
ATOM 713 N N . ASP A 1 89 ? -9.343 10.882 5.958 1.00 87.25 89 ASP A N 1
ATOM 714 C CA . ASP A 1 89 ? -10.276 11.117 7.054 1.00 87.25 89 ASP A CA 1
ATOM 715 C C . ASP A 1 89 ? -11.716 11.084 6.535 1.00 87.25 89 ASP A C 1
ATOM 717 O O . ASP A 1 89 ? -12.075 11.770 5.571 1.00 87.25 89 ASP A O 1
ATOM 721 N N . ARG A 1 90 ? -12.565 10.322 7.226 1.00 81.38 90 ARG A N 1
ATOM 722 C CA . ARG A 1 90 ? -14.004 10.264 6.970 1.00 81.38 90 ARG A CA 1
ATOM 723 C C . ARG A 1 90 ? -14.746 10.449 8.283 1.00 81.38 90 ARG A C 1
ATOM 725 O O . ARG A 1 90 ? -14.457 9.750 9.247 1.00 81.38 90 ARG A O 1
ATOM 732 N N . HIS A 1 91 ? -15.726 11.350 8.312 1.00 69.69 91 HIS A N 1
ATOM 733 C CA . HIS A 1 91 ? -16.404 11.783 9.544 1.00 69.69 91 HIS A CA 1
ATOM 734 C C . HIS A 1 91 ? -17.012 10.656 10.401 1.00 69.69 91 HIS A C 1
ATOM 736 O O . HIS A 1 91 ? -17.208 10.849 11.597 1.00 69.69 91 HIS A O 1
ATOM 742 N N . SER A 1 92 ? -17.297 9.487 9.822 1.00 70.81 92 SER A N 1
ATOM 743 C CA . SER A 1 92 ? -17.962 8.367 10.507 1.00 70.81 92 SER A CA 1
ATOM 744 C C . SER A 1 92 ? -17.068 7.146 10.751 1.00 70.81 92 SER A C 1
ATOM 746 O O . SER A 1 92 ? -17.564 6.131 11.233 1.00 70.81 92 SER A O 1
ATOM 748 N N . PHE A 1 93 ? -15.777 7.205 10.408 1.00 77.31 93 PHE A N 1
ATOM 749 C CA . PHE A 1 93 ? -14.866 6.059 10.494 1.00 77.31 93 PHE A CA 1
ATOM 750 C C . PHE A 1 93 ? -13.504 6.459 11.061 1.00 77.31 93 PHE A C 1
ATOM 752 O O . PHE A 1 93 ? -13.113 7.625 11.043 1.00 77.31 93 PHE A O 1
ATOM 759 N N . ARG A 1 94 ? -12.753 5.463 11.545 1.00 86.81 94 ARG A N 1
ATOM 760 C CA . ARG A 1 94 ? -11.324 5.632 11.829 1.00 86.81 94 ARG A CA 1
ATOM 761 C C . ARG A 1 94 ? -10.627 6.165 10.564 1.00 86.81 94 ARG A C 1
ATOM 763 O O . ARG A 1 94 ? -10.906 5.640 9.487 1.00 86.81 94 ARG A O 1
ATOM 770 N N . PRO A 1 95 ? -9.708 7.140 10.671 1.00 89.62 95 PRO A N 1
ATOM 771 C CA . PRO A 1 95 ? -8.886 7.549 9.541 1.00 89.62 95 PRO A CA 1
ATOM 772 C C . PRO A 1 95 ? -8.077 6.375 8.995 1.00 89.62 95 PRO A C 1
ATOM 774 O O . PRO A 1 95 ? -7.368 5.703 9.751 1.00 89.62 95 PRO A O 1
ATOM 777 N N . GLY A 1 96 ? -8.174 6.136 7.691 1.00 93.50 96 GLY A N 1
ATOM 778 C CA . GLY A 1 96 ? -7.305 5.178 7.020 1.00 93.50 96 GLY A CA 1
ATOM 779 C C . GLY A 1 96 ? -6.031 5.846 6.539 1.00 93.50 96 GLY A C 1
ATOM 780 O O . GLY A 1 96 ? -5.947 7.071 6.428 1.00 93.50 96 GLY A O 1
ATOM 781 N N . ARG A 1 97 ? -5.009 5.040 6.268 1.00 93.94 97 ARG A N 1
ATOM 782 C CA . ARG A 1 97 ? -3.665 5.548 5.986 1.00 93.94 97 ARG A CA 1
ATOM 783 C C . ARG A 1 97 ? -2.986 4.696 4.929 1.00 93.94 97 ARG A C 1
ATOM 785 O O . ARG A 1 97 ? -3.081 3.477 4.984 1.00 93.94 97 ARG A O 1
ATOM 792 N N . ILE A 1 98 ? -2.288 5.325 3.992 1.00 94.81 98 ILE A N 1
ATOM 793 C CA . ILE A 1 98 ? -1.455 4.659 2.990 1.00 94.81 98 ILE A CA 1
ATOM 794 C C . ILE A 1 98 ? -0.025 5.139 3.180 1.00 94.81 98 ILE A C 1
ATOM 796 O O . ILE A 1 98 ? 0.248 6.332 3.063 1.00 94.81 98 ILE A O 1
ATOM 800 N N . ILE A 1 99 ? 0.879 4.208 3.459 1.00 93.44 99 ILE A N 1
ATOM 801 C CA . ILE A 1 99 ? 2.283 4.488 3.754 1.00 93.44 99 ILE A CA 1
ATOM 802 C C . ILE A 1 99 ? 3.136 3.937 2.615 1.00 93.44 99 ILE A C 1
ATOM 804 O O . ILE A 1 99 ? 3.211 2.724 2.423 1.00 93.44 99 ILE A O 1
ATOM 808 N N . PHE A 1 100 ? 3.800 4.824 1.882 1.00 92.62 100 PHE A N 1
ATOM 809 C CA . PHE A 1 100 ? 4.686 4.498 0.769 1.00 92.62 100 PHE A CA 1
ATOM 810 C C . PHE A 1 100 ? 6.129 4.471 1.234 1.00 92.62 100 PHE A C 1
ATOM 812 O O . PHE A 1 100 ? 6.624 5.428 1.828 1.00 92.62 100 PHE A O 1
ATOM 819 N N . ARG A 1 101 ? 6.846 3.394 0.924 1.00 89.69 101 ARG A N 1
ATOM 820 C CA . ARG A 1 101 ? 8.235 3.263 1.366 1.00 89.69 101 ARG A CA 1
ATOM 821 C C . ARG A 1 101 ? 9.055 2.330 0.478 1.00 89.69 101 ARG A C 1
ATOM 823 O O . ARG A 1 101 ? 8.493 1.476 -0.207 1.00 89.69 101 ARG A O 1
ATOM 830 N N . PRO A 1 102 ? 10.393 2.457 0.507 1.00 87.00 102 PRO A N 1
ATOM 831 C CA . PRO A 1 102 ? 11.256 1.400 0.007 1.00 87.00 102 PRO A CA 1
ATOM 832 C C . PRO A 1 102 ? 11.087 0.132 0.852 1.00 87.00 102 PRO A C 1
ATOM 834 O O . PRO A 1 102 ? 10.952 0.205 2.078 1.00 87.00 102 PRO A O 1
ATOM 837 N N . HIS A 1 103 ? 11.147 -1.021 0.196 1.00 75.75 103 HIS A N 1
ATOM 838 C CA . HIS A 1 103 ? 11.018 -2.320 0.837 1.00 75.75 103 HIS A CA 1
ATOM 839 C C . HIS A 1 103 ? 12.002 -2.507 2.004 1.00 75.75 103 HIS A C 1
ATOM 841 O O . HIS A 1 103 ? 13.136 -2.018 1.989 1.00 75.75 103 HIS A O 1
ATOM 847 N N . GLY A 1 104 ? 11.561 -3.237 3.032 1.00 66.38 104 GLY A N 1
ATOM 848 C CA . GLY A 1 104 ? 12.391 -3.617 4.178 1.00 66.38 104 GLY A CA 1
ATOM 849 C C . GLY A 1 104 ? 12.730 -2.469 5.134 1.00 66.38 104 GLY A C 1
ATOM 850 O O . GLY A 1 104 ? 13.409 -2.692 6.137 1.00 66.38 104 GLY A O 1
ATOM 851 N N . ARG A 1 105 ? 12.253 -1.245 4.875 1.00 70.69 105 ARG A N 1
ATOM 852 C CA . ARG A 1 105 ? 12.412 -0.111 5.791 1.00 70.69 105 ARG A CA 1
ATOM 853 C C . ARG A 1 105 ? 11.168 0.082 6.638 1.00 70.69 105 ARG A C 1
ATOM 855 O O . ARG A 1 105 ? 10.057 0.107 6.129 1.00 70.69 105 ARG A O 1
ATOM 862 N N . ARG A 1 106 ? 11.344 0.279 7.944 1.00 67.06 106 ARG A N 1
ATOM 863 C CA . ARG A 1 106 ? 10.256 0.756 8.806 1.00 67.06 106 ARG A CA 1
ATOM 864 C C . ARG A 1 106 ? 10.010 2.241 8.537 1.00 67.06 106 ARG A C 1
ATOM 866 O O . ARG A 1 106 ? 10.967 2.994 8.370 1.00 67.06 106 ARG A O 1
ATOM 873 N N . ALA A 1 107 ? 8.743 2.648 8.513 1.00 63.16 107 ALA A N 1
ATOM 874 C CA . ALA A 1 107 ? 8.419 4.059 8.670 1.00 63.16 107 ALA A CA 1
ATOM 875 C C . ALA A 1 107 ? 8.695 4.436 10.143 1.00 63.16 107 ALA A C 1
ATOM 877 O O . ALA A 1 107 ? 8.321 3.654 11.020 1.00 63.16 107 ALA A O 1
ATOM 878 N N . PRO A 1 108 ? 9.394 5.550 10.423 1.00 57.34 108 PRO A N 1
ATOM 879 C CA . PRO A 1 108 ? 9.888 5.873 11.767 1.00 57.34 108 PRO A CA 1
ATOM 880 C C . PRO A 1 108 ? 8.780 6.043 12.820 1.00 57.34 108 PRO A C 1
ATOM 882 O O . PRO A 1 108 ? 9.010 5.713 13.977 1.00 57.34 108 PRO A O 1
ATOM 885 N N . ASP A 1 109 ? 7.565 6.422 12.410 1.00 66.44 109 ASP A N 1
ATOM 886 C CA . ASP A 1 109 ? 6.449 6.753 13.313 1.00 66.44 109 ASP A CA 1
ATOM 887 C C . ASP A 1 109 ? 5.235 5.835 13.112 1.00 66.44 109 ASP A C 1
ATOM 889 O O . ASP A 1 109 ? 4.079 6.267 13.055 1.00 66.44 109 ASP A O 1
ATOM 893 N N . PHE A 1 110 ? 5.501 4.547 12.908 1.00 71.38 110 PHE A N 1
ATOM 894 C CA . PHE A 1 110 ? 4.476 3.584 12.544 1.00 71.38 110 PHE A CA 1
ATOM 895 C C . PHE A 1 110 ? 4.586 2.296 13.361 1.00 71.38 110 PHE A C 1
ATOM 897 O O . PHE A 1 110 ? 5.634 1.654 13.343 1.00 71.38 110 PHE A O 1
ATOM 904 N N . ASP A 1 111 ? 3.496 1.901 14.033 1.00 82.56 111 ASP A N 1
ATOM 905 C CA . ASP A 1 111 ? 3.396 0.615 14.731 1.00 82.56 111 ASP A CA 1
ATOM 906 C C . ASP A 1 111 ? 3.211 -0.531 13.717 1.00 82.56 111 ASP A C 1
ATOM 908 O O . ASP A 1 111 ? 2.137 -0.654 13.120 1.00 82.56 111 ASP A O 1
ATOM 912 N N . PRO A 1 112 ? 4.207 -1.424 13.550 1.00 79.38 112 PRO A N 1
ATOM 913 C CA . PRO A 1 112 ? 4.105 -2.618 12.713 1.00 79.38 112 PRO A CA 1
ATOM 914 C C . PRO A 1 112 ? 2.850 -3.461 12.943 1.00 79.38 112 PRO A C 1
ATOM 916 O O . PRO A 1 112 ? 2.347 -4.094 12.015 1.00 79.38 112 PRO A O 1
ATOM 919 N N . LYS A 1 113 ? 2.336 -3.497 14.175 1.00 85.12 113 LYS A N 1
ATOM 920 C CA . LYS A 1 113 ? 1.178 -4.320 14.543 1.00 85.12 113 LYS A CA 1
ATOM 921 C C . LYS A 1 113 ? -0.142 -3.736 14.053 1.00 85.12 113 LYS A C 1
ATOM 923 O O . LYS A 1 113 ? -1.138 -4.450 14.047 1.00 85.12 113 LYS A O 1
ATOM 928 N N . ALA A 1 114 ? -0.138 -2.485 13.602 1.00 88.25 114 ALA A N 1
ATOM 929 C CA . ALA A 1 114 ? -1.318 -1.792 13.114 1.00 88.25 114 ALA A CA 1
ATOM 930 C C . ALA A 1 114 ? -1.544 -1.943 11.598 1.00 88.25 114 ALA A C 1
ATOM 932 O O . ALA A 1 114 ? -2.504 -1.377 11.096 1.00 88.25 114 ALA A O 1
ATOM 933 N N . VAL A 1 115 ? -0.680 -2.658 10.860 1.00 91.69 115 VAL A N 1
ATOM 934 C CA . VAL A 1 115 ? -0.857 -2.882 9.409 1.00 91.69 115 VAL A CA 1
ATOM 935 C C . VAL A 1 115 ? -2.015 -3.833 9.152 1.00 91.69 115 VAL A C 1
ATOM 937 O O . VAL A 1 115 ? -1.946 -5.000 9.525 1.00 91.69 115 VAL A O 1
ATOM 940 N N . ASP A 1 116 ? -3.022 -3.365 8.425 1.00 93.69 116 ASP A N 1
ATOM 941 C CA . ASP A 1 116 ? -4.129 -4.195 7.955 1.00 93.69 116 ASP A CA 1
ATOM 942 C C . ASP A 1 116 ? -3.806 -4.820 6.590 1.00 93.69 116 ASP A C 1
ATOM 944 O O . ASP A 1 116 ? -4.035 -6.011 6.367 1.00 93.69 116 ASP A O 1
ATOM 948 N N . VAL A 1 117 ? -3.232 -4.036 5.674 1.00 95.00 117 VAL A N 1
ATOM 949 C CA . VAL A 1 117 ? -2.984 -4.455 4.287 1.00 95.00 117 VAL A CA 1
ATOM 950 C C . VAL A 1 117 ? -1.541 -4.176 3.893 1.00 95.00 117 VAL A C 1
ATOM 952 O O . VAL A 1 117 ? -1.024 -3.084 4.121 1.00 95.00 117 VAL A O 1
ATOM 955 N N . HIS A 1 118 ? -0.890 -5.153 3.264 1.00 93.69 118 HIS A N 1
ATOM 956 C CA . HIS A 1 118 ? 0.481 -5.017 2.785 1.00 93.69 118 HIS A CA 1
ATOM 957 C C . HIS A 1 118 ? 0.572 -5.276 1.280 1.00 93.69 118 HIS A C 1
ATOM 959 O O . HIS A 1 118 ? 0.315 -6.379 0.796 1.00 93.69 118 HIS A O 1
ATOM 965 N N . LEU A 1 119 ? 0.941 -4.245 0.531 1.00 94.56 119 LEU A N 1
ATOM 966 C CA . LEU A 1 119 ? 1.050 -4.268 -0.919 1.00 94.56 119 LEU A CA 1
ATOM 967 C C . LEU A 1 119 ? 2.527 -4.244 -1.302 1.00 94.56 119 LEU A C 1
ATOM 969 O O . LEU A 1 119 ? 3.279 -3.394 -0.835 1.00 94.56 119 LEU A O 1
ATOM 973 N N . LEU A 1 120 ? 2.937 -5.192 -2.138 1.00 92.75 120 LEU A N 1
ATOM 974 C CA . LEU A 1 120 ? 4.313 -5.358 -2.592 1.00 92.75 120 LEU A CA 1
ATOM 975 C C . LEU A 1 120 ? 4.366 -5.102 -4.102 1.00 92.75 120 LEU A C 1
ATOM 977 O O . LEU A 1 120 ? 3.911 -5.946 -4.878 1.00 92.75 120 LEU A O 1
ATOM 981 N N . ASP A 1 121 ? 4.940 -3.976 -4.522 1.00 91.94 121 ASP A N 1
ATOM 982 C CA . ASP A 1 121 ? 5.145 -3.650 -5.936 1.00 91.94 121 ASP A CA 1
ATOM 983 C C . ASP A 1 121 ? 6.611 -3.823 -6.330 1.00 91.94 121 ASP A C 1
ATOM 985 O O . ASP A 1 121 ? 7.491 -3.094 -5.867 1.00 91.94 121 ASP A O 1
ATOM 989 N N . CYS A 1 122 ? 6.875 -4.837 -7.159 1.00 81.25 122 CYS A N 1
ATOM 990 C CA . CYS A 1 122 ? 8.223 -5.195 -7.608 1.00 81.25 122 CYS A CA 1
ATOM 991 C C . CYS A 1 122 ? 9.222 -5.391 -6.449 1.00 81.25 122 CYS A C 1
ATOM 993 O O . CYS A 1 122 ? 10.427 -5.228 -6.612 1.00 81.25 122 CYS A O 1
ATOM 995 N N . SER A 1 123 ? 8.725 -5.762 -5.262 1.00 74.69 123 SER A N 1
ATOM 996 C CA . SER A 1 123 ? 9.573 -5.987 -4.094 1.00 74.69 123 SER A CA 1
ATOM 997 C C . SER A 1 123 ? 10.508 -7.190 -4.316 1.00 74.69 123 SER A C 1
ATOM 999 O O . SER A 1 123 ? 10.025 -8.278 -4.679 1.00 74.69 123 SER A O 1
ATOM 1001 N N . PRO A 1 124 ? 11.821 -7.042 -4.042 1.00 70.00 124 PRO A N 1
ATOM 1002 C CA . PRO A 1 124 ? 12.800 -8.118 -4.186 1.00 70.00 124 PRO A CA 1
ATOM 1003 C C . PRO A 1 124 ? 12.663 -9.201 -3.106 1.00 70.00 124 PRO A C 1
ATOM 1005 O O . PRO A 1 124 ? 13.204 -10.293 -3.264 1.00 70.00 124 PRO A O 1
ATOM 1008 N N . ASN A 1 125 ? 11.942 -8.931 -2.014 1.00 70.12 125 ASN A N 1
ATOM 1009 C CA . ASN A 1 125 ? 11.768 -9.862 -0.904 1.00 70.12 125 ASN A CA 1
ATOM 1010 C C . ASN A 1 125 ? 10.287 -9.962 -0.479 1.00 70.12 125 ASN A C 1
ATOM 1012 O O . ASN A 1 125 ? 9.493 -9.031 -0.624 1.00 70.12 125 ASN A O 1
ATOM 1016 N N . ASP A 1 126 ? 9.928 -11.153 -0.005 1.00 76.31 126 ASP A N 1
ATOM 1017 C CA . ASP A 1 126 ? 8.598 -11.598 0.405 1.00 76.31 126 ASP A CA 1
ATOM 1018 C C . ASP A 1 126 ? 8.312 -11.379 1.899 1.00 76.31 126 ASP A C 1
ATOM 1020 O O . ASP A 1 126 ? 7.344 -11.931 2.421 1.00 76.31 126 ASP A O 1
ATOM 1024 N N . LEU A 1 127 ? 9.130 -10.597 2.609 1.00 82.50 127 LEU A N 1
ATOM 1025 C CA . LEU A 1 127 ? 8.845 -10.234 3.996 1.00 82.50 127 LEU A CA 1
ATOM 1026 C C . LEU A 1 127 ? 7.564 -9.401 4.079 1.00 82.50 127 LEU A C 1
ATOM 1028 O O . LEU A 1 127 ? 7.466 -8.320 3.499 1.00 82.50 127 LEU A O 1
ATOM 1032 N N . VAL A 1 128 ? 6.598 -9.888 4.857 1.00 85.88 128 VAL A N 1
ATOM 1033 C CA . VAL A 1 128 ? 5.312 -9.221 5.078 1.00 85.88 128 VAL A CA 1
ATOM 1034 C C . VAL A 1 128 ? 5.030 -9.009 6.549 1.00 85.88 128 VAL A C 1
ATOM 1036 O O . VAL A 1 128 ? 5.479 -9.788 7.384 1.00 85.88 128 VAL A O 1
ATOM 1039 N N . TYR A 1 129 ? 4.254 -7.979 6.868 1.00 87.50 129 TYR A N 1
ATOM 1040 C CA . TYR A 1 129 ? 3.793 -7.751 8.229 1.00 87.50 129 TYR A CA 1
ATOM 1041 C C . TYR A 1 129 ? 2.902 -8.887 8.735 1.00 87.50 129 TYR A C 1
ATOM 1043 O O . TYR A 1 129 ? 1.948 -9.273 8.066 1.00 87.50 129 TYR A O 1
ATOM 1051 N N . LYS A 1 130 ? 3.187 -9.391 9.941 1.00 87.69 130 LYS A N 1
ATOM 1052 C CA . LYS A 1 130 ? 2.395 -10.448 10.602 1.00 87.69 130 LYS A CA 1
ATOM 1053 C C . LYS A 1 130 ? 0.935 -10.053 10.832 1.00 87.69 130 LYS A C 1
ATOM 1055 O O . LYS A 1 130 ? 0.062 -10.916 10.803 1.00 87.69 130 LYS A O 1
ATOM 1060 N N . SER A 1 131 ? 0.711 -8.772 11.108 1.00 89.12 131 SER A N 1
ATOM 1061 C CA . SER A 1 131 ? -0.590 -8.144 11.359 1.00 89.12 131 SER A CA 1
ATOM 1062 C C . SER A 1 131 ? -1.451 -8.036 10.103 1.00 89.12 131 SER A C 1
ATOM 1064 O O . SER A 1 131 ? -2.674 -8.037 10.219 1.00 89.12 131 SER A O 1
ATOM 1066 N N . ALA A 1 132 ? -0.833 -8.006 8.916 1.00 91.06 132 ALA A N 1
ATOM 1067 C CA . ALA A 1 132 ? -1.558 -7.816 7.673 1.00 91.06 132 ALA A CA 1
ATOM 1068 C C . ALA A 1 132 ? -2.539 -8.975 7.441 1.00 91.06 132 ALA A C 1
ATOM 1070 O O . ALA A 1 132 ? -2.154 -10.141 7.299 1.00 91.06 132 ALA A O 1
ATOM 1071 N N . LYS A 1 133 ? -3.829 -8.643 7.375 1.00 92.75 133 LYS A N 1
ATOM 1072 C CA . LYS A 1 133 ? -4.898 -9.584 7.021 1.00 92.75 133 LYS A CA 1
ATOM 1073 C C . LYS A 1 133 ? -4.982 -9.823 5.516 1.00 92.75 133 LYS A C 1
ATOM 1075 O O . LYS A 1 133 ? -5.549 -10.830 5.108 1.00 92.75 133 LYS A O 1
ATOM 1080 N N . LEU A 1 134 ? -4.414 -8.924 4.711 1.00 93.38 134 LEU A N 1
ATOM 1081 C CA . LEU A 1 134 ? -4.332 -9.045 3.259 1.00 93.38 134 LEU A CA 1
ATOM 1082 C C . LEU A 1 134 ? -2.933 -8.671 2.771 1.00 93.38 134 LEU A C 1
ATOM 1084 O O . LEU A 1 134 ? -2.388 -7.628 3.134 1.00 93.38 134 LEU A O 1
ATOM 1088 N N . VAL A 1 135 ? -2.380 -9.511 1.904 1.00 93.25 135 VAL A N 1
ATOM 1089 C CA . VAL A 1 135 ? -1.117 -9.268 1.212 1.00 93.25 135 VAL A CA 1
ATOM 1090 C C . VAL A 1 135 ? -1.346 -9.389 -0.287 1.00 93.25 135 VAL A C 1
ATOM 1092 O O . VAL A 1 135 ? -1.766 -10.446 -0.759 1.00 93.25 135 VAL A O 1
ATOM 1095 N N . ILE A 1 136 ? -1.013 -8.350 -1.051 1.00 92.88 136 ILE A N 1
ATOM 1096 C CA . ILE A 1 136 ? -1.053 -8.408 -2.517 1.00 92.88 136 ILE A CA 1
ATOM 1097 C C . ILE A 1 136 ? 0.342 -8.146 -3.066 1.00 92.88 136 ILE A C 1
ATOM 1099 O O . ILE A 1 136 ? 0.957 -7.133 -2.749 1.00 92.88 136 ILE A O 1
ATOM 1103 N N . ARG A 1 137 ? 0.836 -9.050 -3.914 1.00 91.38 137 ARG A N 1
ATOM 1104 C CA . ARG A 1 137 ? 2.122 -8.896 -4.598 1.00 91.38 137 ARG A CA 1
ATOM 1105 C C . ARG A 1 137 ? 1.922 -8.708 -6.093 1.00 91.38 137 ARG A C 1
ATOM 1107 O O . ARG A 1 137 ? 1.292 -9.550 -6.723 1.00 91.38 137 ARG A O 1
ATOM 1114 N N . ALA A 1 138 ? 2.511 -7.668 -6.667 1.00 90.94 138 ALA A N 1
ATOM 1115 C CA . ALA A 1 138 ? 2.679 -7.539 -8.108 1.00 90.94 138 ALA A CA 1
ATOM 1116 C C . ALA A 1 138 ? 4.056 -8.069 -8.524 1.00 90.94 138 ALA A C 1
ATOM 1118 O O . ALA A 1 138 ? 5.079 -7.668 -7.966 1.00 90.94 138 ALA A O 1
ATOM 1119 N N . VAL A 1 139 ? 4.083 -8.971 -9.507 1.00 86.75 139 VAL A N 1
ATOM 1120 C CA . VAL A 1 139 ? 5.320 -9.512 -10.085 1.00 86.75 139 VAL A CA 1
ATOM 1121 C C . VAL A 1 139 ? 5.292 -9.446 -11.607 1.00 86.75 139 VAL A C 1
ATOM 1123 O O . VAL A 1 139 ? 4.229 -9.490 -12.237 1.00 86.75 139 VAL A O 1
ATOM 1126 N N . HIS A 1 140 ? 6.479 -9.332 -12.194 1.00 83.81 140 HIS A N 1
ATOM 1127 C CA . HIS A 1 140 ? 6.673 -9.553 -13.619 1.00 83.81 140 HIS A CA 1
ATOM 1128 C C . HIS A 1 140 ? 6.648 -11.050 -13.930 1.00 83.81 140 HIS A C 1
ATOM 1130 O O . HIS A 1 140 ? 7.001 -11.865 -13.074 1.00 83.81 140 HIS A O 1
ATOM 1136 N N . ARG A 1 141 ? 6.165 -11.386 -15.128 1.00 71.81 141 ARG A N 1
ATOM 1137 C CA . ARG A 1 141 ? 6.246 -12.742 -15.668 1.00 71.81 141 ARG A CA 1
ATOM 1138 C C . ARG A 1 141 ? 7.677 -13.079 -16.076 1.00 71.81 141 ARG A C 1
ATOM 1140 O O . ARG A 1 141 ? 8.385 -12.147 -16.516 1.00 71.81 141 ARG A O 1
#

Foldseek 3Di:
DPPDPDPQWDQDDPPPPQEAEAEEAPPPCPLVVLLQVLLVQQVQQAEEEAADQDQVVLQVSLVCSCPPPNVPDDPQWDWDDDSFKIWIDGPPHHIGMYGGDHPPDDDPPDDLLRHQEYEAECHPDRIDGPNHSHYYYYDYD

Secondary structure (DSSP, 8-state):
---PPPTTEEPPPTT-TTEEEEE--TTSSHHHHHHHHHHHHHTTT-EEEEEESSHHHHHHHHHHHIIIIITTS-TTEEEEEETTEEEEEETTSPPEEEEEEETTPPPTT--GGG--EEEEES-SS--EETT-SEEEEEE--

Sequence (141 aa):
MTVDPLPDFVYPKRGDQRRMTIIGDRQSGKTYTLLERAVSHARQGEIVVFDCETLRMAQHTHSECLNTHVRWGSDDVSYRASYQDITLDRHSFRPGRIIFRPHGRRAPDFDPKAVDVHLLDCSPNDLVYKSAKLVIRAVHR